Protein AF-A0AAJ2TFA4-F1 (afdb_monomer_lite)

Radius of gyration: 20.49 Å; chains: 1; bounding box: 55×30×58 Å

Sequence (168 aa):
MSYSPKHNDKAKILSFIFLFGAIVVWMIGAYIGRFYWVVQLAAILMMVVGTQLLGRFVLIDYKYVVQDNNYNGYDFLIYKIQGKKVTKVCYVSLSKVIAIFRLTDLPDYQKKYGRTSNRFNYCVNIGAKETFVLIFRDGKDLIEVRFEPDRKFADDLAKIAALPSENE

pLDDT: mean 78.48, std 10.34, range [33.19, 90.38]

Structure (mmCIF, N/CA/C/O backbone):
data_AF-A0AAJ2TFA4-F1
#
_entry.id   AF-A0AAJ2TFA4-F1
#
loop_
_atom_site.group_PDB
_atom_site.id
_atom_site.type_symbol
_atom_site.label_atom_id
_atom_site.label_alt_id
_atom_site.label_comp_id
_atom_site.label_asym_id
_atom_site.label_entity_id
_atom_site.label_seq_id
_atom_site.pdbx_PDB_ins_code
_atom_site.Cartn_x
_atom_site.Cartn_y
_atom_site.Cartn_z
_atom_site.occupancy
_atom_site.B_iso_or_equiv
_atom_site.auth_seq_id
_atom_site.auth_comp_id
_atom_site.auth_asym_id
_atom_site.auth_atom_id
_atom_site.pdbx_PDB_model_num
ATOM 1 N N . MET A 1 1 ? -19.620 0.469 7.529 1.00 74.69 1 MET A N 1
ATOM 2 C CA . MET A 1 1 ? -19.104 1.599 6.710 1.00 74.69 1 MET A CA 1
ATOM 3 C C . MET A 1 1 ? -18.124 1.070 5.671 1.00 74.69 1 MET A C 1
ATOM 5 O O . MET A 1 1 ? -17.406 0.133 5.991 1.00 74.69 1 MET A O 1
ATOM 9 N N . SER A 1 2 ? -18.062 1.620 4.454 1.00 77.94 2 SER A N 1
ATOM 10 C CA . SER A 1 2 ? -17.047 1.211 3.467 1.00 77.94 2 SER A CA 1
ATOM 11 C C . SER A 1 2 ? -16.418 2.404 2.763 1.00 77.94 2 SER A C 1
ATOM 13 O O . SER A 1 2 ? -17.151 3.259 2.274 1.00 77.94 2 SER A O 1
ATOM 15 N N . TYR A 1 3 ? -15.091 2.425 2.663 1.00 78.12 3 TYR A N 1
ATOM 16 C CA . TYR A 1 3 ? -14.333 3.485 2.005 1.00 78.12 3 TYR A CA 1
ATOM 17 C C . TYR A 1 3 ? -13.380 2.904 0.959 1.00 78.12 3 TYR A C 1
ATOM 19 O O . TYR A 1 3 ? -12.726 1.884 1.192 1.00 78.12 3 TYR A O 1
ATOM 27 N N . SER A 1 4 ? -13.319 3.564 -0.197 1.00 78.94 4 SER A N 1
ATOM 28 C CA . SER A 1 4 ? -12.382 3.255 -1.272 1.00 78.94 4 SER A CA 1
ATOM 29 C C . SER A 1 4 ? -11.479 4.474 -1.485 1.00 78.94 4 SER A C 1
ATOM 31 O O . SER A 1 4 ? -11.975 5.499 -1.955 1.00 78.94 4 SER A O 1
ATOM 33 N N . PRO A 1 5 ? -10.188 4.413 -1.123 1.00 74.75 5 PRO A N 1
ATOM 34 C CA . PRO A 1 5 ? -9.211 5.456 -1.427 1.00 74.75 5 PRO A CA 1
ATOM 35 C C . PRO A 1 5 ? -9.198 5.868 -2.900 1.00 74.75 5 PRO A C 1
ATOM 37 O O . PRO A 1 5 ? -9.301 5.037 -3.802 1.00 74.75 5 PRO A O 1
ATOM 40 N N . LYS A 1 6 ? -9.020 7.172 -3.136 1.00 74.06 6 LYS A N 1
ATOM 41 C CA . LYS A 1 6 ? -8.858 7.729 -4.480 1.00 74.06 6 LYS A CA 1
ATOM 42 C C . LYS A 1 6 ? -7.448 7.453 -4.997 1.00 74.06 6 LYS A C 1
ATOM 44 O O . LYS A 1 6 ? -6.460 7.768 -4.333 1.00 74.06 6 LYS A O 1
ATOM 49 N N . HIS A 1 7 ? -7.361 6.917 -6.208 1.00 70.06 7 HIS A N 1
ATOM 50 C CA . HIS A 1 7 ? -6.084 6.630 -6.841 1.00 70.06 7 HIS A CA 1
ATOM 51 C C . HIS A 1 7 ? -5.415 7.900 -7.393 1.00 70.06 7 HIS A C 1
ATOM 53 O O . HIS A 1 7 ? -6.081 8.794 -7.920 1.00 70.06 7 HIS A O 1
ATOM 59 N N . ASN A 1 8 ? -4.093 7.979 -7.263 1.00 72.81 8 ASN A N 1
ATOM 60 C CA . ASN A 1 8 ? -3.274 9.076 -7.755 1.00 72.81 8 ASN A CA 1
ATOM 61 C C . ASN A 1 8 ? -2.528 8.662 -9.028 1.00 72.81 8 ASN A C 1
ATOM 63 O O . ASN A 1 8 ? -1.802 7.666 -9.043 1.00 72.81 8 ASN A O 1
ATOM 67 N N .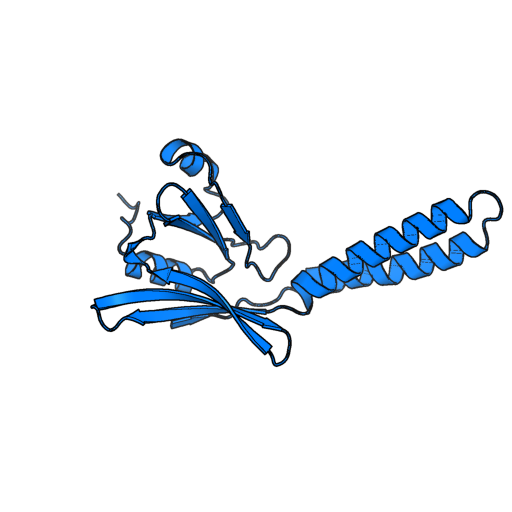 ASP A 1 9 ? -2.615 9.486 -10.072 1.00 73.62 9 ASP A N 1
ATOM 68 C CA . ASP A 1 9 ? -1.970 9.212 -11.358 1.00 73.62 9 ASP A CA 1
ATOM 69 C C . ASP A 1 9 ? -0.435 9.259 -11.297 1.00 73.62 9 ASP A C 1
ATOM 71 O O . ASP A 1 9 ? 0.228 8.779 -12.214 1.00 73.62 9 ASP A O 1
ATOM 75 N N . LYS A 1 10 ? 0.162 9.736 -10.194 1.00 74.31 10 LYS A N 1
ATOM 76 C C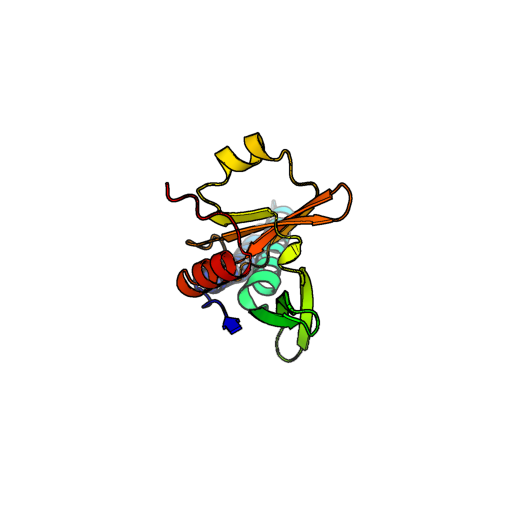A . LYS A 1 10 ? 1.621 9.689 -9.975 1.00 74.31 10 LYS A CA 1
ATOM 77 C C . LYS A 1 10 ? 2.215 8.293 -10.170 1.00 74.31 10 LYS A C 1
ATOM 79 O O . LYS A 1 10 ? 3.264 8.173 -10.794 1.00 74.31 10 LYS A O 1
ATOM 84 N N . ALA A 1 11 ? 1.563 7.246 -9.656 1.00 75.06 11 ALA A N 1
ATOM 85 C CA . ALA A 1 11 ? 2.067 5.877 -9.789 1.00 75.06 11 ALA A CA 1
ATOM 86 C C . ALA A 1 11 ? 1.994 5.378 -11.242 1.00 75.06 11 ALA A C 1
ATOM 88 O O . ALA A 1 11 ? 2.920 4.716 -11.711 1.00 75.06 11 ALA A O 1
ATOM 89 N N . LYS A 1 12 ? 0.939 5.762 -11.973 1.00 77.38 12 LYS A N 1
ATOM 90 C CA . LYS A 1 12 ? 0.787 5.472 -13.406 1.00 77.38 12 LYS A CA 1
ATOM 91 C C . LYS A 1 12 ? 1.853 6.178 -14.236 1.00 77.38 12 LYS A C 1
ATOM 93 O O . LYS A 1 12 ? 2.518 5.529 -15.034 1.00 77.38 12 LYS A O 1
ATOM 98 N N . ILE A 1 13 ? 2.049 7.479 -14.010 1.00 82.19 13 ILE A N 1
ATOM 99 C CA . ILE A 1 13 ? 3.053 8.289 -14.714 1.00 82.19 13 ILE A CA 1
ATOM 100 C C . ILE A 1 13 ? 4.454 7.732 -14.449 1.00 82.19 13 ILE A C 1
ATOM 102 O O . ILE A 1 13 ? 5.217 7.521 -15.386 1.00 82.19 13 ILE A O 1
ATOM 106 N N . LEU A 1 14 ? 4.781 7.433 -13.188 1.00 82.31 14 LEU A N 1
ATOM 107 C CA . LEU A 1 14 ? 6.091 6.898 -12.824 1.00 82.31 14 LEU A CA 1
ATOM 108 C C . LEU A 1 14 ? 6.341 5.525 -13.461 1.00 82.31 14 LEU A C 1
ATOM 110 O O . LEU A 1 14 ? 7.400 5.303 -14.041 1.00 82.31 14 LEU A O 1
ATOM 114 N N . SER A 1 15 ? 5.362 4.619 -13.398 1.00 79.25 15 SER A N 1
ATOM 115 C CA . SER A 1 15 ? 5.465 3.305 -14.040 1.00 79.25 15 SER A CA 1
ATOM 116 C C . SER A 1 15 ? 5.629 3.426 -15.559 1.00 79.25 15 SER A C 1
ATOM 118 O O . SER A 1 15 ? 6.492 2.762 -16.134 1.00 79.25 15 SER A O 1
ATOM 120 N N . PHE A 1 16 ? 4.880 4.330 -16.198 1.00 84.75 16 PHE A N 1
ATOM 121 C CA . PHE A 1 16 ? 4.998 4.599 -17.629 1.00 84.75 16 PHE A CA 1
ATOM 122 C C . PHE A 1 16 ? 6.395 5.106 -18.009 1.00 84.75 16 PHE A C 1
ATOM 124 O O . PHE A 1 16 ? 6.987 4.597 -18.958 1.00 84.75 16 PHE A O 1
ATOM 131 N N . ILE A 1 17 ? 6.960 6.042 -17.238 1.00 87.00 17 ILE A N 1
ATOM 132 C CA . ILE A 1 17 ? 8.319 6.559 -17.459 1.00 87.00 17 ILE A CA 1
ATOM 133 C C . ILE A 1 17 ? 9.357 5.436 -17.364 1.00 87.00 17 ILE A C 1
ATOM 135 O O . ILE A 1 17 ? 10.228 5.348 -18.225 1.00 87.00 17 ILE A O 1
ATOM 139 N N . PHE A 1 18 ? 9.262 4.556 -16.362 1.00 85.81 18 PHE A N 1
ATOM 140 C CA . PHE A 1 18 ? 10.207 3.443 -16.217 1.00 85.81 18 PHE A CA 1
ATOM 141 C C . PHE A 1 18 ? 10.104 2.426 -17.359 1.00 85.81 18 PHE A C 1
ATOM 143 O O . PHE A 1 18 ? 11.131 1.980 -17.868 1.00 85.81 18 PHE A O 1
ATOM 150 N N . LEU A 1 19 ? 8.889 2.076 -17.789 1.00 87.06 19 LEU A N 1
ATOM 151 C CA . LEU A 1 19 ? 8.686 1.115 -18.877 1.00 87.06 19 LEU A CA 1
ATOM 152 C C . LEU A 1 19 ? 9.110 1.688 -20.233 1.00 87.06 19 LEU A C 1
ATOM 154 O O . LEU A 1 19 ? 9.825 1.027 -20.984 1.00 87.06 19 LEU A O 1
ATOM 158 N N . PHE A 1 20 ? 8.720 2.927 -20.531 1.00 89.00 20 PHE A N 1
ATOM 159 C CA . PHE A 1 20 ? 9.113 3.593 -21.770 1.00 89.00 20 PHE A CA 1
ATOM 160 C C . PHE A 1 20 ? 10.621 3.873 -21.797 1.00 89.00 20 PHE A C 1
ATOM 162 O O . PHE A 1 20 ? 11.291 3.603 -22.793 1.00 89.00 20 PHE A O 1
ATOM 169 N N . GLY A 1 21 ? 11.181 4.324 -20.671 1.00 86.88 21 GLY A N 1
ATOM 170 C CA . GLY A 1 21 ? 12.617 4.525 -20.501 1.00 86.88 21 GLY A CA 1
ATOM 171 C C . GLY A 1 21 ? 13.420 3.242 -20.715 1.00 86.88 21 GLY A C 1
ATOM 172 O O . GLY A 1 21 ? 14.431 3.276 -21.411 1.00 86.88 21 GLY A O 1
ATOM 173 N N . ALA A 1 22 ? 12.946 2.097 -20.211 1.00 87.56 22 ALA A N 1
ATOM 174 C CA . ALA A 1 22 ? 13.601 0.808 -20.432 1.00 87.56 22 ALA A CA 1
ATOM 175 C C . ALA A 1 22 ? 13.699 0.446 -21.926 1.00 87.56 22 ALA A C 1
ATOM 177 O O . ALA A 1 22 ? 14.744 -0.027 -22.368 1.00 87.56 22 ALA A O 1
ATOM 178 N N . ILE A 1 23 ? 12.654 0.720 -22.715 1.00 87.88 23 ILE A N 1
ATOM 179 C CA . ILE A 1 23 ? 12.645 0.471 -24.168 1.00 87.88 23 ILE A CA 1
ATOM 180 C C . ILE A 1 23 ? 13.660 1.371 -24.883 1.00 87.88 23 ILE A C 1
ATOM 182 O O . ILE A 1 23 ? 14.418 0.903 -25.733 1.00 87.88 23 ILE A O 1
ATOM 186 N N . VAL A 1 24 ? 13.719 2.654 -24.518 1.00 88.75 24 VAL A N 1
ATOM 187 C CA . VAL A 1 24 ? 14.677 3.607 -25.101 1.00 88.75 24 VAL A CA 1
ATOM 188 C C . VAL A 1 24 ? 16.118 3.210 -24.770 1.00 88.75 24 VAL A C 1
ATOM 190 O O . VAL A 1 24 ? 16.967 3.169 -25.660 1.00 88.75 24 VAL A O 1
ATOM 193 N N . VAL A 1 25 ? 16.393 2.856 -23.512 1.00 87.25 25 VAL A N 1
ATOM 194 C CA . VAL A 1 25 ? 17.724 2.407 -23.069 1.00 87.25 25 VAL A CA 1
ATOM 195 C C . VAL A 1 25 ? 18.123 1.110 -23.769 1.00 87.25 25 VAL A C 1
ATOM 197 O O . VAL A 1 25 ? 19.273 0.971 -24.184 1.00 87.25 25 VAL A O 1
ATOM 200 N N . TRP A 1 26 ? 17.176 0.192 -23.970 1.00 87.88 26 TRP A N 1
ATOM 201 C CA . TRP A 1 26 ? 17.409 -1.030 -24.736 1.00 87.88 26 TRP A CA 1
ATOM 202 C C . TRP A 1 26 ? 17.807 -0.733 -26.187 1.00 87.88 26 TRP A C 1
ATOM 204 O O . TRP A 1 26 ? 18.790 -1.291 -26.676 1.00 87.88 26 TRP A O 1
ATOM 214 N N . MET A 1 27 ? 17.092 0.177 -26.862 1.00 86.25 27 MET A N 1
ATOM 215 C CA . MET A 1 27 ? 17.423 0.588 -28.231 1.00 86.25 27 MET A CA 1
ATOM 216 C C . MET A 1 27 ? 18.815 1.218 -28.313 1.00 86.25 27 MET A C 1
ATOM 218 O O . MET A 1 27 ? 19.599 0.834 -29.172 1.00 86.25 27 MET A O 1
ATOM 222 N N . ILE A 1 28 ? 19.163 2.125 -27.395 1.00 84.75 28 ILE A N 1
ATOM 223 C CA . ILE A 1 28 ? 20.493 2.759 -27.356 1.00 84.75 28 ILE A CA 1
ATOM 224 C C . ILE A 1 28 ? 21.592 1.717 -27.100 1.00 84.75 28 ILE A C 1
ATOM 226 O O . ILE A 1 28 ? 22.640 1.745 -27.745 1.00 84.75 28 ILE A O 1
ATOM 230 N N . GLY A 1 29 ? 21.340 0.761 -26.202 1.00 82.50 29 GLY A N 1
ATOM 231 C CA . GLY A 1 29 ? 22.266 -0.330 -25.897 1.00 82.50 29 GLY A CA 1
ATOM 232 C C . GLY A 1 29 ? 22.592 -1.215 -27.101 1.00 82.50 29 GLY A C 1
ATOM 233 O O . GLY A 1 29 ? 23.707 -1.723 -27.183 1.00 82.50 29 GLY A O 1
ATOM 234 N N . ALA A 1 30 ? 21.674 -1.343 -28.064 1.00 79.50 30 ALA A N 1
ATOM 235 C CA . ALA A 1 30 ? 21.904 -2.103 -29.293 1.00 79.50 30 ALA A CA 1
ATOM 236 C C . ALA A 1 30 ? 22.938 -1.450 -30.233 1.00 79.50 30 ALA A C 1
ATOM 238 O O . ALA A 1 30 ? 23.575 -2.152 -31.014 1.00 79.50 30 ALA A O 1
ATOM 239 N N . TYR A 1 31 ? 23.146 -0.131 -30.138 1.00 82.38 31 TYR A N 1
ATOM 240 C CA . TYR A 1 31 ? 24.125 0.597 -30.956 1.00 82.38 31 TYR A CA 1
ATOM 241 C C . TYR A 1 31 ? 25.512 0.708 -30.294 1.00 82.38 31 TYR A C 1
ATOM 243 O O . TYR A 1 31 ? 26.494 1.033 -30.962 1.00 82.38 31 TYR A O 1
ATOM 251 N N . ILE A 1 32 ? 25.629 0.427 -28.989 1.00 79.50 32 ILE A N 1
ATOM 252 C CA . ILE A 1 32 ? 26.887 0.549 -28.236 1.00 79.50 32 ILE A CA 1
ATOM 253 C C . ILE A 1 32 ? 27.610 -0.804 -28.210 1.00 79.50 32 ILE A C 1
ATOM 255 O O . ILE A 1 32 ? 27.383 -1.643 -27.340 1.00 79.50 32 ILE A O 1
ATOM 259 N N . GLY A 1 33 ? 28.553 -1.002 -29.134 1.00 67.31 33 GLY A N 1
ATOM 260 C CA . GLY A 1 33 ? 29.278 -2.275 -29.265 1.00 67.31 33 GLY A CA 1
ATOM 261 C C . GLY A 1 33 ? 30.179 -2.645 -28.077 1.00 67.31 33 GLY A C 1
ATOM 262 O O . GLY A 1 33 ? 30.418 -3.823 -27.835 1.00 67.31 33 GLY A O 1
ATOM 263 N N . ARG A 1 34 ? 30.677 -1.669 -27.301 1.00 67.62 34 ARG A N 1
ATOM 264 C CA . ARG A 1 34 ? 31.727 -1.919 -26.289 1.00 67.62 34 ARG A CA 1
ATOM 265 C C . ARG A 1 34 ? 31.210 -2.218 -24.872 1.00 67.62 34 ARG A C 1
ATOM 267 O O . ARG A 1 34 ? 31.992 -2.680 -24.053 1.00 67.62 34 ARG A O 1
ATOM 274 N N . PHE A 1 35 ? 29.912 -2.030 -24.598 1.00 76.25 35 PHE A N 1
ATOM 275 C CA . PHE A 1 35 ? 29.272 -2.311 -23.292 1.00 76.25 35 PHE A CA 1
ATOM 276 C C . PHE A 1 35 ? 27.783 -2.695 -23.398 1.00 76.25 35 PHE A C 1
ATOM 278 O O . PHE A 1 35 ? 27.022 -2.528 -22.444 1.00 76.25 35 PHE A O 1
ATOM 285 N N . TYR A 1 36 ? 27.365 -3.226 -24.549 1.00 81.25 36 TYR A N 1
ATOM 286 C CA . TYR A 1 36 ? 25.978 -3.601 -24.857 1.00 81.25 36 TYR A CA 1
ATOM 287 C C . TYR A 1 36 ? 25.295 -4.389 -23.720 1.00 81.25 36 TYR A C 1
ATOM 289 O O . TYR A 1 36 ? 24.175 -4.077 -23.319 1.00 81.25 36 TYR A O 1
ATOM 297 N N . TRP A 1 37 ? 26.011 -5.347 -23.125 1.00 82.62 37 TRP A N 1
ATOM 298 C CA . TRP A 1 37 ? 25.478 -6.248 -22.105 1.00 82.62 37 TRP A CA 1
ATOM 299 C C . TRP A 1 37 ? 25.128 -5.525 -20.794 1.00 82.62 37 TRP A C 1
ATOM 301 O O . TRP A 1 37 ? 24.135 -5.861 -20.152 1.00 82.62 37 TRP A O 1
ATOM 311 N N . VAL A 1 38 ? 25.894 -4.493 -20.416 1.00 86.62 38 VAL A N 1
ATOM 312 C CA . VAL A 1 38 ? 25.637 -3.692 -19.205 1.00 86.62 38 VAL A CA 1
ATOM 313 C C . VAL A 1 38 ? 24.378 -2.852 -19.390 1.00 86.62 38 VAL A C 1
ATOM 315 O O . VAL A 1 38 ? 23.525 -2.793 -18.505 1.00 86.62 38 VAL A O 1
ATOM 318 N N . VAL A 1 39 ? 24.246 -2.222 -20.560 1.00 85.50 39 VAL A N 1
ATOM 319 C CA . VAL A 1 39 ? 23.106 -1.354 -20.879 1.00 85.50 39 VAL A CA 1
ATOM 320 C C . VAL A 1 39 ? 21.815 -2.170 -20.966 1.00 85.50 39 VAL A C 1
ATOM 322 O O . VAL A 1 39 ? 20.780 -1.748 -20.448 1.00 85.50 39 VAL A O 1
ATOM 325 N N . GLN A 1 40 ? 21.877 -3.375 -21.536 1.00 84.81 40 GLN A N 1
ATOM 326 C CA . GLN A 1 40 ? 20.731 -4.283 -21.583 1.00 84.81 40 GLN A CA 1
ATOM 327 C C . GLN A 1 40 ? 20.322 -4.810 -20.206 1.00 84.81 40 GLN A C 1
ATOM 329 O O . GLN A 1 40 ? 19.130 -4.839 -19.902 1.00 84.81 40 GLN A O 1
ATOM 334 N N . LEU A 1 41 ? 21.279 -5.159 -19.339 1.00 89.19 41 LEU A N 1
ATOM 335 C CA . LEU A 1 41 ? 20.970 -5.525 -17.952 1.00 89.19 41 LEU A CA 1
ATOM 336 C C . LEU A 1 41 ? 20.291 -4.372 -17.202 1.00 89.19 41 LEU A C 1
ATOM 338 O O . LEU A 1 41 ? 19.291 -4.591 -16.519 1.00 89.19 41 LEU A O 1
ATOM 342 N N . ALA A 1 42 ? 20.776 -3.139 -17.368 1.00 87.06 42 ALA A N 1
ATOM 343 C CA . ALA A 1 42 ? 20.154 -1.962 -16.764 1.00 87.06 42 ALA A CA 1
ATOM 344 C C . ALA A 1 42 ? 18.713 -1.739 -17.265 1.00 87.06 42 ALA A C 1
ATOM 346 O O . ALA A 1 42 ? 17.824 -1.429 -16.468 1.00 87.06 42 ALA A O 1
ATOM 347 N N . ALA A 1 43 ? 18.456 -1.949 -18.561 1.00 86.50 43 ALA A N 1
ATOM 348 C CA . ALA A 1 43 ? 17.111 -1.870 -19.133 1.00 86.50 43 ALA A CA 1
ATOM 349 C C . ALA A 1 43 ? 16.167 -2.943 -18.560 1.00 86.50 43 ALA A C 1
ATOM 351 O O . ALA A 1 43 ? 15.030 -2.626 -18.205 1.00 86.50 43 ALA A O 1
ATOM 352 N N . ILE A 1 44 ? 16.637 -4.185 -18.390 1.00 89.25 44 ILE A N 1
ATOM 353 C CA . ILE A 1 44 ? 15.846 -5.260 -17.763 1.00 89.25 44 ILE A CA 1
ATOM 354 C C . ILE A 1 44 ? 15.498 -4.897 -16.318 1.00 89.25 44 ILE A C 1
ATOM 356 O O . ILE A 1 44 ? 14.341 -5.017 -15.918 1.00 89.25 44 ILE A O 1
ATOM 360 N N . LEU A 1 45 ? 16.464 -4.403 -15.538 1.00 90.06 45 LEU A N 1
ATOM 361 C CA . LEU A 1 45 ? 16.217 -3.984 -14.156 1.00 90.06 45 LEU A CA 1
ATOM 362 C C . LEU A 1 45 ? 15.169 -2.865 -14.081 1.00 90.06 45 LEU A C 1
ATOM 364 O O . LEU A 1 45 ? 14.241 -2.947 -13.274 1.00 90.06 45 LEU A O 1
ATOM 368 N N . MET A 1 46 ? 15.263 -1.859 -14.955 1.00 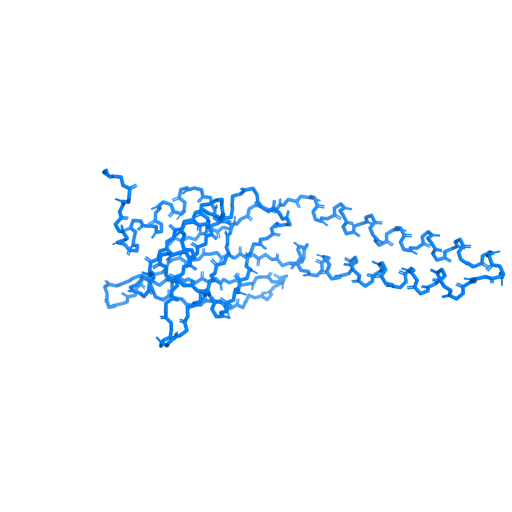86.56 46 MET A N 1
ATOM 369 C CA . MET A 1 46 ? 14.254 -0.798 -15.041 1.00 86.56 46 MET A CA 1
ATOM 370 C C . MET A 1 46 ? 12.871 -1.335 -15.420 1.00 86.56 46 MET A C 1
ATOM 372 O O . MET A 1 46 ? 11.875 -0.934 -14.816 1.00 86.56 46 MET A O 1
ATOM 376 N N . MET A 1 47 ? 12.796 -2.279 -16.361 1.00 88.38 47 MET A N 1
ATOM 377 C CA . MET A 1 47 ? 11.538 -2.916 -16.751 1.00 88.38 47 MET A CA 1
ATOM 378 C C . MET A 1 47 ? 10.912 -3.712 -15.596 1.00 88.38 47 MET A C 1
ATOM 380 O O . MET A 1 47 ? 9.702 -3.615 -15.367 1.00 88.38 47 MET A O 1
ATOM 384 N N . VAL A 1 48 ? 11.717 -4.456 -14.830 1.00 90.38 48 VAL A N 1
ATOM 385 C CA . VAL A 1 48 ? 11.252 -5.196 -13.644 1.00 90.38 48 VAL A CA 1
ATOM 386 C C . VAL A 1 48 ? 10.678 -4.237 -12.603 1.00 90.38 48 VAL A C 1
ATOM 388 O O . VAL A 1 48 ? 9.561 -4.454 -12.130 1.00 90.38 48 VAL A O 1
ATOM 391 N N . VAL A 1 49 ? 11.383 -3.146 -12.288 1.00 87.06 49 VAL A N 1
ATOM 392 C CA . VAL A 1 49 ? 10.901 -2.128 -11.338 1.00 87.06 49 VAL A CA 1
ATOM 393 C C . VAL A 1 49 ? 9.607 -1.480 -11.838 1.00 87.06 49 VAL A C 1
ATOM 395 O O . VAL A 1 49 ? 8.633 -1.393 -11.087 1.00 87.06 49 VAL A O 1
ATOM 398 N N . GLY A 1 50 ? 9.550 -1.091 -13.115 1.00 84.50 50 GLY A N 1
ATOM 399 C CA . GLY A 1 50 ? 8.351 -0.511 -13.726 1.00 84.50 50 GLY A CA 1
ATOM 400 C C . GLY A 1 50 ? 7.139 -1.442 -13.643 1.00 84.50 50 GLY A C 1
ATOM 401 O O . GLY A 1 50 ? 6.046 -1.002 -13.274 1.00 84.50 50 GLY A O 1
ATOM 402 N N . THR A 1 51 ? 7.349 -2.738 -13.893 1.00 85.44 51 THR A N 1
ATOM 403 C CA . THR A 1 51 ? 6.310 -3.778 -13.821 1.00 85.44 51 THR A CA 1
ATOM 404 C C . THR A 1 51 ? 5.854 -4.031 -12.385 1.00 85.44 51 THR A C 1
ATOM 406 O O . THR A 1 51 ? 4.655 -4.153 -12.131 1.00 85.44 51 THR A O 1
ATOM 409 N N . GLN A 1 52 ? 6.776 -4.059 -11.419 1.00 84.12 52 GLN A N 1
ATOM 410 C CA . GLN A 1 52 ? 6.432 -4.195 -10.000 1.00 84.12 52 GLN A CA 1
ATOM 411 C C . GLN A 1 52 ? 5.592 -3.013 -9.501 1.00 84.12 52 GLN A C 1
ATOM 413 O O . GLN A 1 52 ? 4.610 -3.221 -8.784 1.00 84.12 52 GLN A O 1
ATOM 418 N N . LEU A 1 53 ? 5.931 -1.783 -9.903 1.00 80.88 53 LEU A N 1
ATOM 419 C CA . LEU A 1 53 ? 5.145 -0.593 -9.566 1.00 80.88 53 LEU A CA 1
ATOM 420 C C . LEU A 1 53 ? 3.754 -0.636 -10.205 1.00 80.88 53 LEU A C 1
ATOM 422 O O . LEU A 1 53 ? 2.766 -0.352 -9.526 1.00 80.88 53 LEU A O 1
ATOM 426 N N . LEU A 1 54 ? 3.667 -1.051 -11.472 1.00 82.00 54 LEU A N 1
ATOM 427 C CA . LEU A 1 54 ? 2.398 -1.211 -12.182 1.00 82.00 54 LEU A CA 1
ATOM 428 C C . LEU A 1 54 ? 1.499 -2.228 -11.474 1.00 82.00 54 LEU A C 1
ATOM 430 O O . LEU A 1 54 ? 0.353 -1.938 -11.134 1.00 82.00 54 LEU A O 1
ATOM 434 N N . GLY A 1 55 ? 2.048 -3.409 -11.187 1.00 78.06 55 GLY A N 1
ATOM 435 C CA . GLY A 1 55 ? 1.325 -4.484 -10.521 1.00 78.06 55 GLY A CA 1
ATOM 436 C C . GLY A 1 55 ? 0.878 -4.112 -9.112 1.00 78.06 55 GLY A C 1
ATOM 437 O O . GLY A 1 55 ? -0.225 -4.477 -8.715 1.00 78.06 55 GLY A O 1
ATOM 438 N N . ARG A 1 56 ? 1.709 -3.383 -8.357 1.00 78.31 56 ARG A N 1
ATOM 439 C CA . ARG A 1 56 ? 1.415 -3.049 -6.961 1.00 78.31 56 ARG A CA 1
ATOM 440 C C . ARG A 1 56 ? 0.456 -1.874 -6.795 1.00 78.31 56 ARG A C 1
ATOM 442 O O . ARG A 1 56 ? -0.370 -1.921 -5.891 1.00 78.31 56 ARG A O 1
ATOM 449 N N . PHE A 1 57 ? 0.615 -0.828 -7.600 1.00 75.44 57 PHE A N 1
ATOM 450 C CA . PHE A 1 57 ? -0.070 0.444 -7.377 1.00 75.44 57 PHE A CA 1
ATOM 451 C C . PHE A 1 57 ? -1.123 0.748 -8.438 1.00 75.44 57 PHE A C 1
ATOM 453 O O . PHE A 1 57 ? -2.124 1.351 -8.098 1.00 75.44 57 PHE A O 1
ATOM 460 N N . VAL A 1 58 ? -0.945 0.325 -9.694 1.00 74.62 58 VAL A N 1
ATOM 461 C CA . VAL A 1 58 ? -1.895 0.658 -10.775 1.00 74.62 58 VAL A CA 1
ATOM 462 C C . VAL A 1 58 ? -3.017 -0.375 -10.899 1.00 74.62 58 VAL A C 1
ATOM 464 O O . VAL A 1 58 ? -4.143 -0.019 -11.227 1.00 74.62 58 VAL A O 1
ATOM 467 N N . LEU A 1 59 ? -2.717 -1.656 -10.664 1.00 76.31 59 LEU A N 1
ATOM 468 C CA . LEU A 1 59 ? -3.671 -2.759 -10.864 1.00 76.31 59 LEU A CA 1
ATOM 469 C C . LEU A 1 59 ? -4.401 -3.210 -9.594 1.00 76.31 59 LEU A C 1
ATOM 471 O O . LEU A 1 59 ? -5.263 -4.089 -9.676 1.00 76.31 59 LEU A O 1
ATOM 475 N N . ILE A 1 60 ? -4.019 -2.684 -8.431 1.00 82.00 60 ILE A N 1
ATOM 476 C CA . ILE A 1 60 ? -4.572 -3.095 -7.142 1.00 82.00 60 ILE A CA 1
ATOM 477 C C . ILE A 1 60 ? -5.294 -1.918 -6.509 1.00 82.00 60 ILE A C 1
ATOM 479 O O . ILE A 1 60 ? -4.678 -0.906 -6.188 1.00 82.00 60 ILE A O 1
ATOM 483 N N . ASP A 1 61 ? -6.570 -2.132 -6.224 1.00 81.75 61 ASP A N 1
ATOM 484 C CA . ASP A 1 61 ? -7.367 -1.260 -5.380 1.00 81.75 61 ASP A CA 1
ATOM 485 C C . ASP A 1 61 ? -7.541 -1.893 -3.997 1.00 81.75 61 ASP A C 1
ATOM 487 O O . ASP A 1 61 ? -7.575 -3.119 -3.838 1.00 81.75 61 ASP A O 1
ATOM 491 N N . TYR A 1 62 ? -7.675 -1.055 -2.974 1.00 84.25 62 TYR A N 1
ATOM 492 C CA . TYR A 1 62 ? -8.023 -1.492 -1.627 1.00 84.25 62 TYR A CA 1
ATOM 493 C C . TYR A 1 62 ? -9.365 -0.896 -1.226 1.00 84.25 62 TYR A C 1
ATOM 495 O O . TYR A 1 62 ? -9.624 0.281 -1.454 1.00 84.25 62 TYR A O 1
ATOM 503 N N . LYS A 1 63 ? -10.214 -1.713 -0.603 1.00 86.19 63 LYS A N 1
ATOM 504 C CA . LYS A 1 63 ? -11.484 -1.286 -0.016 1.00 86.19 63 LYS A CA 1
ATOM 505 C C . LYS A 1 63 ? -11.469 -1.603 1.470 1.00 86.19 63 LYS A C 1
ATOM 507 O O . LYS A 1 63 ? -11.282 -2.757 1.856 1.00 86.19 63 LYS A O 1
ATOM 512 N N . TYR A 1 64 ? -11.693 -0.588 2.291 1.00 86.62 64 TYR A N 1
ATOM 513 C CA . TYR A 1 64 ? -11.773 -0.726 3.741 1.00 86.62 64 TYR A CA 1
ATOM 514 C C . TYR A 1 64 ? -13.236 -0.822 4.148 1.00 86.62 64 TYR A C 1
ATOM 516 O O . TYR A 1 64 ? -14.069 -0.049 3.671 1.00 86.62 64 TYR A O 1
ATOM 524 N N . VAL A 1 65 ? -13.564 -1.782 5.004 1.00 85.50 65 VAL A N 1
ATOM 525 C CA . VAL A 1 65 ? -14.931 -2.038 5.456 1.00 85.50 65 VAL A CA 1
ATOM 526 C C . VAL A 1 65 ? -14.925 -2.220 6.965 1.00 85.50 65 VAL A C 1
ATOM 528 O O . VAL A 1 65 ? -14.161 -3.020 7.487 1.00 85.50 65 VAL A O 1
ATOM 531 N N . VAL A 1 66 ? -15.798 -1.491 7.650 1.00 84.00 66 VAL A N 1
ATOM 532 C CA . VAL A 1 66 ? -16.151 -1.729 9.053 1.00 84.00 66 VAL A CA 1
ATOM 533 C C . VAL A 1 66 ? -17.503 -2.423 9.069 1.00 84.00 66 VAL A C 1
ATOM 535 O O . VAL A 1 66 ? -18.469 -1.880 8.515 1.00 84.00 66 VAL A O 1
ATOM 538 N N . GLN A 1 67 ? -17.557 -3.610 9.663 1.00 84.88 67 GLN A N 1
ATOM 539 C CA . GLN A 1 67 ? -18.758 -4.429 9.779 1.00 84.88 67 GLN A CA 1
ATOM 540 C C . GLN A 1 67 ? -19.115 -4.628 11.253 1.00 84.88 67 GLN A C 1
ATOM 542 O O . GLN A 1 67 ? -18.226 -4.757 12.087 1.00 84.88 67 GLN A O 1
ATOM 547 N N . ASP A 1 68 ? -20.409 -4.628 11.558 1.00 78.62 68 ASP A N 1
ATOM 548 C CA . ASP A 1 68 ? -20.917 -4.972 12.884 1.00 78.62 68 ASP A CA 1
ATOM 549 C C . ASP A 1 68 ? -20.782 -6.485 13.110 1.00 78.62 68 ASP A C 1
ATOM 551 O O . ASP A 1 68 ? -21.063 -7.290 12.213 1.00 78.62 68 ASP A O 1
ATOM 555 N N . ASN A 1 69 ? -20.303 -6.863 14.285 1.00 74.69 69 ASN A N 1
ATOM 556 C CA . ASN A 1 69 ? -20.186 -8.237 14.727 1.00 74.69 69 ASN A CA 1
ATOM 557 C C . ASN A 1 69 ? -21.382 -8.543 15.635 1.00 74.69 69 ASN A C 1
ATOM 559 O O . ASN A 1 69 ? -21.656 -7.803 16.575 1.00 74.69 69 ASN A O 1
ATOM 563 N N . ASN A 1 70 ? -22.039 -9.688 15.416 1.00 66.12 70 ASN A N 1
ATOM 564 C CA . ASN A 1 70 ? -23.201 -10.159 16.189 1.00 66.12 70 ASN A CA 1
ATOM 565 C C . ASN A 1 70 ? -22.991 -10.173 17.722 1.00 66.12 70 ASN A C 1
ATOM 567 O O . ASN A 1 70 ? -23.958 -10.300 18.467 1.00 66.12 70 ASN A O 1
ATOM 571 N N . TYR A 1 71 ? -21.748 -10.049 18.196 1.00 62.91 71 TYR A N 1
ATOM 572 C CA . TYR A 1 71 ? -21.360 -9.979 19.605 1.00 62.91 71 TYR A CA 1
ATOM 573 C C . TYR A 1 71 ? -21.063 -8.550 20.104 1.00 62.91 71 TYR A C 1
ATOM 575 O O . TYR A 1 71 ? -20.195 -8.372 20.958 1.00 62.91 71 TYR A O 1
ATOM 583 N N . ASN A 1 72 ? -21.785 -7.534 19.611 1.00 62.34 72 ASN A N 1
ATOM 584 C CA . ASN A 1 72 ? -21.708 -6.146 20.099 1.00 62.34 72 ASN A CA 1
ATOM 585 C C . ASN A 1 72 ? -20.319 -5.494 19.914 1.00 62.34 72 ASN A C 1
ATOM 587 O O . ASN A 1 72 ? -19.850 -4.716 20.748 1.00 62.34 72 ASN A O 1
ATOM 591 N N . GLY A 1 73 ? -19.640 -5.839 18.822 1.00 71.81 73 GLY A N 1
ATOM 592 C CA . GLY A 1 73 ? -18.315 -5.327 18.480 1.00 71.81 73 GLY A CA 1
ATOM 593 C C . GLY A 1 73 ? -18.243 -4.953 17.009 1.00 71.81 73 GLY A C 1
ATOM 594 O O . GLY A 1 73 ? -19.128 -5.285 16.234 1.00 71.81 73 GLY A O 1
ATOM 595 N N . TYR A 1 74 ? -17.169 -4.289 16.599 1.00 81.75 74 TYR A N 1
ATOM 596 C CA . TYR A 1 74 ? -16.968 -3.932 15.199 1.00 81.75 74 TYR A CA 1
ATOM 597 C C . TYR A 1 74 ? -15.709 -4.600 14.660 1.00 81.75 74 TYR A C 1
ATOM 599 O O . TYR A 1 74 ? -14.663 -4.610 15.310 1.00 81.75 74 TYR A O 1
ATOM 607 N N . ASP A 1 75 ? -15.793 -5.121 13.445 1.00 86.56 75 ASP A N 1
ATOM 608 C CA . ASP A 1 75 ? -14.672 -5.727 12.747 1.00 86.56 75 ASP A CA 1
ATOM 609 C C . ASP A 1 75 ? -14.206 -4.820 11.608 1.00 86.56 75 ASP A C 1
ATOM 611 O O . ASP A 1 75 ? -14.998 -4.312 10.811 1.00 86.56 75 ASP A O 1
ATOM 615 N N . PHE A 1 76 ? -12.894 -4.636 11.517 1.00 86.12 76 PHE A N 1
ATOM 616 C CA . PHE A 1 76 ? -12.221 -3.910 10.454 1.00 86.12 76 PHE A CA 1
ATOM 617 C C . PHE A 1 76 ? -11.641 -4.886 9.428 1.00 86.12 76 PHE A C 1
ATOM 619 O O . PHE A 1 76 ? -10.793 -5.729 9.729 1.00 86.12 76 PHE A O 1
ATOM 626 N N . LEU A 1 77 ? -12.101 -4.761 8.186 1.00 88.25 77 LEU A N 1
ATOM 627 C CA . LEU A 1 77 ? -11.725 -5.611 7.067 1.00 88.25 77 LEU A CA 1
ATOM 628 C C . LEU A 1 77 ? -11.084 -4.783 5.957 1.00 88.25 77 LEU A C 1
ATOM 630 O O . LEU A 1 77 ? -11.589 -3.729 5.568 1.00 88.25 77 LEU A O 1
ATOM 634 N N . ILE A 1 78 ? -10.006 -5.312 5.385 1.00 88.31 78 ILE A N 1
ATOM 635 C CA . ILE A 1 78 ? -9.383 -4.760 4.182 1.00 88.31 78 ILE A CA 1
ATOM 636 C C . ILE A 1 78 ? -9.518 -5.784 3.063 1.00 88.31 78 ILE A C 1
ATOM 638 O O . ILE A 1 78 ? -9.050 -6.923 3.170 1.00 88.31 78 ILE A O 1
ATOM 642 N N . TYR A 1 79 ? -10.135 -5.356 1.969 1.00 87.69 79 TYR A N 1
ATOM 643 C CA . TYR A 1 79 ? -10.250 -6.120 0.739 1.00 87.69 79 TYR A CA 1
ATOM 644 C C . TYR A 1 79 ? -9.271 -5.585 -0.295 1.00 87.69 79 TYR A C 1
ATOM 646 O O . TYR A 1 79 ? -9.218 -4.386 -0.552 1.00 87.69 79 TYR A O 1
ATOM 654 N N . LYS A 1 80 ? -8.527 -6.496 -0.911 1.00 87.12 80 LYS A N 1
ATOM 655 C CA . LYS A 1 80 ? -7.715 -6.253 -2.096 1.00 87.12 80 LYS A CA 1
ATOM 656 C C . LYS A 1 80 ? -8.545 -6.586 -3.329 1.00 87.12 80 LYS A C 1
ATOM 658 O O . LYS A 1 80 ? -9.019 -7.715 -3.470 1.00 87.12 80 LYS A O 1
ATOM 663 N N . ILE A 1 81 ? -8.701 -5.617 -4.213 1.00 85.62 81 ILE A N 1
ATOM 664 C CA . ILE A 1 81 ? -9.415 -5.734 -5.478 1.00 85.62 81 ILE A CA 1
ATOM 665 C C . ILE A 1 81 ? -8.368 -5.698 -6.590 1.00 85.62 81 ILE A C 1
ATOM 667 O O . ILE A 1 81 ? -7.548 -4.790 -6.657 1.00 85.62 81 ILE A O 1
ATOM 671 N N . GLN A 1 82 ? -8.363 -6.717 -7.442 1.00 83.50 82 GLN A N 1
ATOM 672 C CA . GLN A 1 82 ? -7.488 -6.796 -8.607 1.00 83.50 82 GLN A CA 1
ATOM 673 C C . GLN A 1 82 ? -8.342 -7.201 -9.809 1.00 83.50 82 GLN A C 1
ATOM 675 O O . GLN A 1 82 ? -8.688 -8.375 -9.986 1.00 83.50 82 GLN A O 1
ATOM 680 N N . GLY A 1 83 ? -8.753 -6.210 -10.601 1.00 80.00 83 GLY A N 1
ATOM 681 C CA . GLY A 1 83 ? -9.753 -6.397 -11.651 1.00 80.00 83 GLY A CA 1
ATOM 682 C C . GLY A 1 83 ? -11.074 -6.924 -11.079 1.00 80.00 83 GLY A C 1
ATOM 683 O O . GLY A 1 83 ? -11.703 -6.273 -10.253 1.00 80.00 83 GLY A O 1
ATOM 684 N N . LYS A 1 84 ? -11.492 -8.127 -11.497 1.00 80.25 84 LYS A N 1
ATOM 685 C CA . LYS A 1 84 ? -12.732 -8.777 -11.021 1.00 80.25 84 LYS A CA 1
ATOM 686 C C . LYS A 1 84 ? -12.560 -9.570 -9.721 1.00 80.25 84 LYS A C 1
ATOM 688 O O . LYS A 1 84 ? -13.549 -9.999 -9.133 1.00 80.25 84 LYS A O 1
ATOM 693 N N . LYS A 1 85 ? -11.321 -9.815 -9.285 1.00 82.75 85 LYS A N 1
ATOM 694 C CA . LYS A 1 85 ? -11.045 -10.635 -8.104 1.00 82.75 85 LYS A CA 1
ATOM 695 C C . LYS A 1 85 ? -11.014 -9.756 -6.860 1.00 82.75 85 LYS A C 1
ATOM 697 O O . LYS A 1 85 ? -10.201 -8.841 -6.769 1.00 82.75 85 LYS A O 1
ATOM 702 N N . VAL A 1 86 ? -11.849 -10.087 -5.880 1.00 88.38 86 VAL A N 1
ATOM 703 C CA . VAL A 1 86 ? -11.863 -9.457 -4.555 1.00 88.38 86 VAL A CA 1
ATOM 704 C C . VAL A 1 86 ? -11.359 -10.474 -3.538 1.00 88.38 86 VAL A C 1
ATOM 706 O O . VAL A 1 86 ? -11.875 -11.584 -3.459 1.00 88.38 86 VAL A O 1
ATOM 709 N N . THR A 1 87 ? -10.319 -10.127 -2.785 1.00 87.31 87 THR A N 1
ATOM 710 C CA . THR A 1 87 ? -9.698 -11.005 -1.781 1.00 87.31 87 THR A CA 1
ATOM 711 C C . THR A 1 87 ? -9.631 -10.283 -0.443 1.00 87.31 87 THR A C 1
ATOM 713 O O . THR A 1 87 ? -9.148 -9.156 -0.376 1.00 87.31 87 THR A O 1
ATOM 716 N N . LYS A 1 88 ? -10.088 -10.920 0.638 1.00 88.94 88 LYS A N 1
ATOM 717 C CA . LYS A 1 88 ? -9.905 -10.396 1.997 1.00 88.94 88 LYS A CA 1
ATOM 718 C C . LYS A 1 88 ? -8.439 -10.569 2.398 1.00 88.94 88 LYS A C 1
ATOM 720 O O . LYS A 1 88 ? -7.964 -11.698 2.452 1.00 88.94 88 LYS A O 1
ATOM 725 N N . VAL A 1 89 ? -7.735 -9.466 2.649 1.00 86.75 89 VAL A N 1
ATOM 726 C CA . VAL A 1 89 ? -6.294 -9.476 2.974 1.00 86.75 89 VAL A CA 1
ATOM 727 C C . VAL A 1 89 ? -6.005 -9.159 4.432 1.00 86.75 89 VAL A C 1
ATOM 729 O O . VAL A 1 89 ? -4.995 -9.609 4.956 1.00 86.75 89 VAL A O 1
ATOM 732 N N . CYS A 1 90 ? -6.892 -8.422 5.097 1.00 84.62 90 CYS A N 1
ATOM 733 C CA . CYS A 1 90 ? -6.762 -8.128 6.516 1.00 84.62 90 CYS A CA 1
ATOM 734 C C . CYS A 1 90 ? -8.125 -8.240 7.193 1.00 84.62 90 CYS A C 1
ATOM 736 O O . CYS A 1 90 ? -9.142 -7.826 6.628 1.00 84.62 90 CYS A O 1
ATOM 738 N N . TYR A 1 91 ? -8.126 -8.807 8.393 1.00 86.94 91 TYR A N 1
ATOM 739 C CA . TYR A 1 91 ? -9.274 -8.887 9.283 1.00 86.94 91 TYR A CA 1
ATOM 740 C C . TYR A 1 91 ? -8.774 -8.617 10.698 1.00 86.94 91 TYR A C 1
ATOM 742 O O . TYR A 1 91 ? -7.902 -9.336 11.187 1.00 86.94 91 TYR A O 1
ATOM 750 N N . VAL A 1 92 ? -9.302 -7.575 11.329 1.00 84.50 92 VAL A N 1
ATOM 751 C CA . VAL A 1 92 ? -8.931 -7.167 12.683 1.00 84.50 92 VAL A CA 1
ATOM 752 C C . VAL A 1 92 ? -10.200 -6.798 13.426 1.00 84.50 92 VAL A C 1
ATOM 754 O O . VAL A 1 92 ? -10.946 -5.937 12.977 1.00 84.50 92 VAL A O 1
ATOM 757 N N . SER A 1 93 ? -10.440 -7.423 14.574 1.00 82.69 93 SER A N 1
ATOM 758 C CA . SER A 1 93 ? -11.519 -6.983 15.457 1.00 82.69 93 SER A CA 1
ATOM 759 C C . SER A 1 93 ? -11.100 -5.699 16.172 1.00 82.69 93 SER A C 1
ATOM 761 O O . SER A 1 93 ? -10.002 -5.643 16.737 1.00 82.69 93 SER A O 1
ATOM 763 N N . LEU A 1 94 ? -11.949 -4.667 16.153 1.00 81.12 94 LEU A N 1
ATOM 764 C CA . LEU A 1 94 ? -11.610 -3.345 16.691 1.00 81.12 94 LEU A CA 1
ATOM 765 C C . LEU A 1 94 ? -11.362 -3.375 18.203 1.00 81.12 94 LEU A C 1
ATOM 767 O O . LEU A 1 94 ? -10.561 -2.591 18.693 1.00 81.12 94 LEU A O 1
ATOM 771 N N . SER A 1 95 ? -11.907 -4.360 18.922 1.00 76.75 95 SER A N 1
ATOM 772 C CA . SER A 1 95 ? -11.626 -4.588 20.346 1.00 76.75 95 SER A CA 1
ATOM 773 C C . SER A 1 95 ? -10.161 -4.939 20.652 1.00 76.75 95 SER A C 1
ATOM 775 O O . SER A 1 95 ? -9.731 -4.822 21.795 1.00 76.75 95 SER A O 1
ATOM 777 N N . LYS A 1 96 ? -9.387 -5.403 19.659 1.00 78.50 96 LYS A N 1
ATOM 778 C CA . LYS A 1 96 ? -7.954 -5.734 19.808 1.00 78.50 96 LYS A CA 1
ATOM 779 C C . LYS A 1 96 ? -7.026 -4.597 19.373 1.00 78.50 96 LYS A C 1
ATOM 781 O O . LYS A 1 96 ? -5.801 -4.738 19.456 1.00 78.50 96 LYS A O 1
ATOM 786 N N . VAL A 1 97 ? -7.587 -3.508 18.851 1.00 82.00 97 VAL A N 1
ATOM 787 C CA . VAL A 1 97 ? -6.814 -2.367 18.365 1.00 82.00 97 VAL A CA 1
ATOM 788 C C . VAL A 1 97 ? -6.313 -1.561 19.554 1.00 82.00 97 VAL A C 1
ATOM 790 O O . VAL A 1 97 ? -7.059 -1.240 20.469 1.00 82.00 97 VAL A O 1
ATOM 793 N N . ILE A 1 98 ? -5.018 -1.259 19.537 1.00 78.56 98 ILE A N 1
ATOM 794 C CA . ILE A 1 98 ? -4.328 -0.529 20.604 1.00 78.56 98 ILE A CA 1
ATOM 795 C C . ILE A 1 98 ? -4.306 0.963 20.298 1.00 78.56 98 ILE A C 1
ATOM 797 O O . ILE A 1 98 ? -4.427 1.778 21.205 1.00 78.56 98 ILE A O 1
ATOM 801 N N . ALA A 1 99 ? -4.083 1.319 19.032 1.00 76.94 99 ALA A N 1
ATOM 802 C CA . ALA A 1 99 ? -3.997 2.706 18.606 1.00 76.94 99 ALA A CA 1
ATOM 803 C C . ALA A 1 99 ? -4.236 2.845 17.101 1.00 76.94 99 ALA A C 1
ATOM 805 O O . ALA A 1 99 ? -3.893 1.954 16.313 1.00 76.94 99 ALA A O 1
ATOM 806 N N . ILE A 1 100 ? -4.769 4.005 16.722 1.00 80.75 100 ILE A N 1
ATOM 807 C CA . ILE A 1 100 ? -4.866 4.487 15.347 1.00 80.75 100 ILE A CA 1
ATOM 808 C C . ILE A 1 100 ? -4.303 5.906 15.344 1.00 80.75 100 ILE A C 1
ATOM 810 O O . ILE A 1 100 ? -4.783 6.755 16.085 1.00 80.75 100 ILE A O 1
ATOM 814 N N . PHE A 1 101 ? -3.285 6.165 14.533 1.00 79.50 101 PHE A N 1
ATOM 815 C CA . PHE A 1 101 ? -2.655 7.486 14.443 1.00 79.50 101 PHE A CA 1
ATOM 8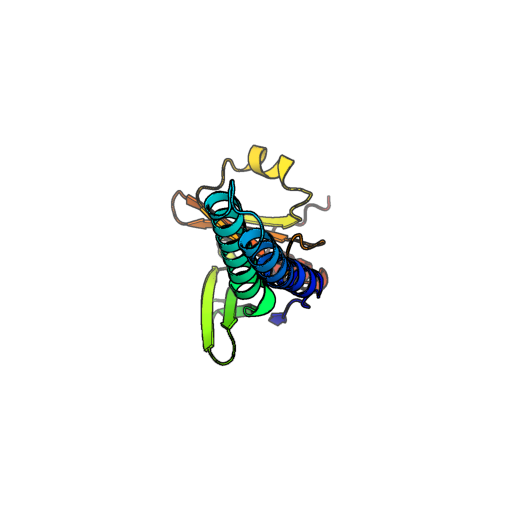16 C C . PHE A 1 101 ? -2.134 7.740 13.028 1.00 79.50 101 PHE A C 1
ATOM 818 O O . PHE A 1 101 ? -2.097 6.834 12.186 1.00 79.50 101 PHE A O 1
ATOM 825 N N . ARG A 1 102 ? -1.749 8.982 12.729 1.00 81.06 102 ARG A N 1
ATOM 826 C CA . ARG A 1 102 ? -1.181 9.324 11.421 1.00 81.06 102 ARG A CA 1
ATOM 827 C C . ARG A 1 102 ? 0.284 8.934 11.373 1.00 81.06 102 ARG A C 1
ATOM 829 O O . ARG A 1 102 ? 1.014 9.078 12.342 1.00 81.06 102 ARG A O 1
ATOM 836 N N . LEU A 1 103 ? 0.757 8.491 10.212 1.00 78.31 103 LEU A N 1
ATOM 837 C CA . LEU A 1 103 ? 2.152 8.081 10.033 1.00 78.31 103 LEU A CA 1
ATOM 838 C C . LEU A 1 103 ? 3.161 9.206 10.348 1.00 78.31 103 LEU A C 1
ATOM 840 O O . LEU A 1 103 ? 4.309 8.911 10.666 1.00 78.31 103 LEU A O 1
ATOM 844 N N . THR A 1 104 ? 2.754 10.477 10.285 1.00 71.75 104 THR A N 1
ATOM 845 C CA . THR A 1 104 ? 3.569 11.626 10.720 1.00 71.75 104 THR A CA 1
ATOM 846 C C . THR A 1 104 ? 3.894 11.598 12.212 1.00 71.75 104 THR A C 1
ATOM 848 O O . THR A 1 104 ? 4.960 12.060 12.604 1.00 71.75 104 THR A O 1
ATOM 851 N N . ASP A 1 105 ? 3.034 10.971 13.012 1.00 69.38 105 ASP A N 1
ATOM 852 C CA . ASP A 1 105 ? 3.072 10.977 14.478 1.00 69.38 105 ASP A CA 1
ATOM 853 C C . ASP A 1 105 ? 3.715 9.676 15.021 1.00 69.38 105 ASP A C 1
ATOM 855 O O . ASP A 1 105 ? 3.710 9.374 16.211 1.00 69.38 105 ASP A O 1
ATOM 859 N N . LEU A 1 106 ? 4.334 8.892 14.126 1.00 64.69 106 LEU A N 1
ATOM 860 C CA . LEU A 1 106 ? 5.021 7.627 14.411 1.00 64.69 106 LEU A CA 1
ATOM 861 C C . LEU A 1 106 ? 6.181 7.684 15.440 1.00 64.69 106 LEU A C 1
ATOM 863 O O . LEU A 1 106 ? 6.384 6.659 16.104 1.00 64.69 106 LEU A O 1
ATOM 867 N N . PRO A 1 107 ? 6.981 8.769 15.589 1.00 60.22 107 PRO A N 1
ATOM 868 C CA . PRO A 1 107 ? 8.170 8.720 16.445 1.00 60.22 107 PRO A CA 1
ATOM 869 C C . PRO A 1 107 ? 7.864 8.555 17.942 1.00 60.22 107 PRO A C 1
ATOM 871 O O . PRO A 1 107 ? 8.664 7.937 18.649 1.00 60.22 107 PRO A O 1
ATOM 874 N N . ASP A 1 108 ? 6.707 9.016 18.416 1.00 62.56 108 ASP A N 1
ATOM 875 C CA . ASP A 1 108 ? 6.329 8.906 19.831 1.00 62.56 108 ASP A CA 1
ATOM 876 C C . ASP A 1 108 ? 5.755 7.522 20.178 1.00 62.56 108 ASP A C 1
ATOM 878 O O . ASP A 1 108 ? 5.934 7.010 21.286 1.00 62.56 108 ASP A O 1
ATOM 882 N N . TYR A 1 109 ? 5.174 6.830 19.194 1.00 62.78 109 TYR A N 1
ATOM 883 C CA . TYR A 1 109 ? 4.580 5.508 19.387 1.00 62.78 109 TYR A CA 1
ATOM 884 C C . TYR A 1 109 ? 5.618 4.394 19.598 1.00 62.78 109 TYR A C 1
ATOM 886 O O . TYR A 1 109 ? 5.450 3.549 20.481 1.00 62.78 109 TYR A O 1
ATOM 894 N N . GLN A 1 110 ? 6.713 4.381 18.822 1.00 62.88 110 GLN A N 1
ATOM 895 C CA . GLN A 1 110 ? 7.756 3.347 18.969 1.00 62.88 110 GLN A CA 1
ATOM 896 C C . GLN A 1 110 ? 8.412 3.381 20.356 1.00 62.88 110 GLN A C 1
ATOM 898 O O . GLN A 1 110 ? 8.845 2.340 20.852 1.00 62.88 110 GLN A O 1
ATOM 903 N N . LYS A 1 111 ? 8.438 4.558 20.996 1.00 61.50 111 LYS A N 1
ATOM 904 C CA . LYS A 1 111 ? 8.878 4.723 22.385 1.00 61.50 111 LYS A CA 1
ATOM 905 C C . LYS A 1 111 ? 7.853 4.189 23.394 1.00 61.50 111 LYS A C 1
ATOM 907 O O . LYS A 1 111 ? 8.258 3.641 24.412 1.00 61.50 111 LYS A O 1
ATOM 912 N N . LYS A 1 112 ? 6.549 4.320 23.113 1.00 63.97 112 LYS A N 1
ATOM 913 C CA . LYS A 1 112 ? 5.444 3.970 24.029 1.00 63.97 112 LYS A CA 1
ATOM 914 C C . LYS A 1 112 ? 5.065 2.478 24.001 1.00 63.97 112 LYS A C 1
ATOM 916 O O . LYS A 1 112 ? 4.690 1.938 25.035 1.00 63.97 112 LYS A O 1
ATOM 921 N N . TYR A 1 113 ? 5.197 1.792 22.858 1.00 64.31 113 TYR A N 1
ATOM 922 C CA . TYR A 1 113 ? 4.712 0.404 22.691 1.00 64.31 113 TYR A CA 1
ATOM 923 C C . TYR A 1 113 ? 5.750 -0.599 22.160 1.00 64.31 113 TYR A C 1
ATOM 925 O O . TYR A 1 113 ? 5.456 -1.792 22.070 1.00 64.31 113 TYR A O 1
ATOM 933 N N . GLY A 1 114 ? 6.965 -0.145 21.839 1.00 65.81 114 GLY A N 1
ATOM 934 C CA . GLY A 1 114 ? 8.045 -0.991 21.332 1.00 65.81 114 GLY A CA 1
ATOM 935 C C . GLY A 1 114 ? 8.043 -1.170 19.809 1.00 65.81 114 GLY A C 1
ATOM 936 O O . GLY A 1 114 ? 7.289 -0.535 19.068 1.00 65.81 114 GLY A O 1
ATOM 937 N N . ARG A 1 115 ? 8.951 -2.021 19.313 1.00 67.38 115 ARG A N 1
ATOM 938 C CA . ARG A 1 115 ? 9.122 -2.280 17.875 1.00 67.38 115 ARG A CA 1
ATOM 939 C C . ARG A 1 115 ? 8.010 -3.192 17.353 1.00 67.38 115 ARG A C 1
ATOM 941 O O . ARG A 1 115 ? 7.760 -4.252 17.916 1.00 67.38 115 ARG A O 1
ATOM 948 N N . THR A 1 116 ? 7.389 -2.798 16.244 1.00 69.62 116 THR A N 1
ATOM 949 C CA . THR A 1 116 ? 6.422 -3.625 15.512 1.00 69.62 116 THR A CA 1
ATOM 950 C C . THR A 1 116 ? 7.115 -4.836 14.882 1.00 69.62 116 THR A C 1
ATOM 952 O O . THR A 1 116 ? 8.136 -4.678 14.210 1.00 69.62 116 THR A O 1
ATOM 955 N N . SER A 1 117 ? 6.569 -6.034 15.124 1.00 72.50 117 SER A N 1
ATOM 956 C CA . SER A 1 117 ? 7.102 -7.320 14.638 1.00 72.50 117 SER A CA 1
ATOM 957 C C . SER A 1 117 ? 6.801 -7.494 13.148 1.00 72.50 117 SER A C 1
ATOM 959 O O . SER A 1 117 ? 7.691 -7.780 12.352 1.00 72.50 117 SER A O 1
ATOM 961 N N . ASN A 1 118 ? 5.563 -7.183 12.748 1.00 78.94 118 ASN A N 1
ATOM 962 C CA . ASN A 1 118 ? 5.112 -7.258 11.361 1.00 78.94 118 ASN A CA 1
ATOM 963 C C . ASN A 1 118 ? 4.498 -5.938 10.896 1.00 78.94 118 ASN A C 1
ATOM 965 O O . ASN A 1 118 ? 3.803 -5.258 11.652 1.00 78.94 118 ASN A O 1
ATOM 969 N N . ARG A 1 119 ? 4.739 -5.589 9.626 1.00 83.06 119 ARG A N 1
ATOM 970 C CA . ARG A 1 119 ? 4.208 -4.378 8.988 1.00 83.06 119 ARG A CA 1
ATOM 971 C C . ARG A 1 119 ? 3.540 -4.714 7.665 1.00 83.06 119 ARG A C 1
ATOM 973 O O . ARG A 1 119 ? 4.199 -5.146 6.722 1.00 83.06 119 ARG A O 1
ATOM 980 N N . PHE A 1 120 ? 2.247 -4.442 7.575 1.00 85.38 120 PHE A N 1
ATOM 981 C CA . PHE A 1 120 ? 1.455 -4.590 6.364 1.00 85.38 120 PHE A CA 1
ATOM 982 C C . PHE A 1 120 ? 1.097 -3.216 5.809 1.00 85.38 120 PHE A C 1
ATOM 984 O O . PHE A 1 120 ? 0.625 -2.343 6.533 1.00 85.38 120 PHE A O 1
ATOM 991 N N . ASN A 1 121 ? 1.332 -3.012 4.514 1.00 84.62 121 ASN A N 1
ATOM 992 C CA . ASN A 1 121 ? 1.032 -1.756 3.838 1.00 84.62 121 ASN A CA 1
ATOM 993 C C . ASN A 1 121 ? -0.016 -1.985 2.748 1.00 84.62 121 ASN A C 1
ATOM 995 O O . ASN A 1 121 ? 0.277 -2.620 1.730 1.00 84.62 121 ASN A O 1
ATOM 999 N N . TYR A 1 122 ? -1.202 -1.430 2.981 1.00 85.31 122 TYR A N 1
ATOM 1000 C CA . TYR A 1 122 ? -2.364 -1.464 2.101 1.00 85.31 122 TYR A CA 1
ATOM 1001 C C . TYR A 1 122 ? -2.718 -0.070 1.560 1.00 85.31 122 TYR A C 1
ATOM 1003 O O . TYR A 1 122 ? -3.869 0.184 1.225 1.00 85.31 122 TYR A O 1
ATOM 1011 N N . CYS A 1 123 ? -1.755 0.852 1.469 1.00 82.44 123 CYS A N 1
ATOM 1012 C CA . CYS A 1 123 ? -1.967 2.118 0.768 1.00 82.44 123 CYS A CA 1
ATOM 1013 C C . CYS A 1 123 ? -2.077 1.881 -0.744 1.00 82.44 123 CYS A C 1
ATOM 1015 O O . CYS A 1 123 ? -1.303 1.106 -1.316 1.00 82.44 123 CYS A O 1
ATOM 1017 N N . VAL A 1 124 ? -3.011 2.580 -1.395 1.00 80.19 124 VAL A N 1
ATOM 1018 C CA . VAL A 1 124 ? -3.171 2.523 -2.859 1.00 80.19 124 VAL A CA 1
ATOM 1019 C C . VAL A 1 124 ? -2.148 3.427 -3.546 1.00 80.19 124 VAL A C 1
ATOM 1021 O O . VAL A 1 124 ? -1.714 3.139 -4.659 1.00 80.19 124 VAL A O 1
ATOM 1024 N N . ASN A 1 125 ? -1.722 4.511 -2.894 1.00 77.88 125 ASN A N 1
ATOM 1025 C CA . ASN A 1 125 ? -0.819 5.483 -3.499 1.00 77.88 125 ASN A CA 1
ATOM 1026 C C . ASN A 1 125 ? 0.629 5.349 -3.006 1.00 77.88 125 ASN A C 1
ATOM 1028 O O . ASN A 1 125 ? 0.906 5.138 -1.823 1.00 77.88 125 ASN A O 1
ATOM 1032 N N . ILE A 1 126 ? 1.578 5.550 -3.927 1.00 69.25 126 ILE A N 1
ATOM 1033 C CA . ILE A 1 126 ? 2.997 5.722 -3.590 1.00 69.25 126 ILE A CA 1
ATOM 1034 C C . ILE A 1 126 ? 3.149 7.045 -2.836 1.00 69.25 126 ILE A C 1
ATOM 1036 O O . ILE A 1 126 ? 2.848 8.105 -3.385 1.00 69.25 126 ILE A O 1
ATOM 1040 N N . GLY A 1 127 ? 3.631 6.985 -1.591 1.00 66.69 127 GLY A N 1
ATOM 1041 C CA . GLY A 1 127 ? 3.845 8.182 -0.771 1.00 66.69 127 GLY A CA 1
ATOM 1042 C C . GLY A 1 127 ? 2.549 8.949 -0.496 1.00 66.69 127 GLY A C 1
ATOM 1043 O O . GLY A 1 127 ? 2.498 10.165 -0.685 1.00 66.69 127 GLY A O 1
ATOM 1044 N N . ALA A 1 128 ? 1.492 8.230 -0.110 1.00 71.88 128 ALA A N 1
ATOM 1045 C CA . ALA A 1 128 ? 0.214 8.802 0.294 1.00 71.88 128 ALA A CA 1
ATOM 1046 C C . ALA A 1 128 ? 0.394 9.937 1.319 1.00 71.88 128 ALA A C 1
ATOM 1048 O O . ALA A 1 128 ? 1.069 9.761 2.335 1.00 71.88 128 ALA A O 1
ATOM 1049 N N . LYS A 1 129 ? -0.227 11.097 1.052 1.00 70.12 129 LYS A N 1
ATOM 1050 C CA . LYS A 1 129 ? -0.127 12.286 1.919 1.00 70.12 129 LYS A CA 1
ATOM 1051 C C . LYS A 1 129 ? -0.722 12.036 3.304 1.00 70.12 129 LYS A C 1
ATOM 1053 O O . LYS A 1 129 ? -0.179 12.515 4.290 1.00 70.12 129 LYS A O 1
ATOM 1058 N N . GLU A 1 130 ? -1.817 11.282 3.364 1.00 78.75 130 GLU A N 1
ATOM 1059 C CA . GLU A 1 130 ? -2.503 10.936 4.606 1.00 78.75 130 GLU A CA 1
ATOM 1060 C C . GLU A 1 130 ? -2.497 9.420 4.773 1.00 78.75 130 GLU A C 1
ATOM 1062 O O . GLU A 1 130 ? -3.380 8.709 4.304 1.00 78.75 130 GLU A O 1
ATOM 1067 N N . THR A 1 131 ? -1.438 8.915 5.403 1.00 83.00 131 THR A N 1
ATOM 1068 C CA . THR A 1 131 ? -1.343 7.502 5.777 1.00 83.00 131 THR A CA 1
ATOM 1069 C C . THR A 1 131 ? -1.690 7.365 7.248 1.00 83.00 131 THR A C 1
ATOM 1071 O O . THR A 1 131 ? -1.061 8.009 8.089 1.00 83.00 131 THR A O 1
ATOM 1074 N N . PHE A 1 132 ? -2.647 6.501 7.558 1.00 84.19 132 PHE A N 1
ATOM 1075 C CA . PHE A 1 132 ? -2.973 6.119 8.923 1.00 84.19 132 PHE A CA 1
ATOM 1076 C C . PHE A 1 132 ? -2.366 4.757 9.243 1.00 84.19 132 PHE A C 1
ATOM 1078 O O . PHE A 1 132 ? -2.192 3.896 8.374 1.00 84.19 132 PHE A O 1
ATOM 1085 N N . VAL A 1 133 ? -2.012 4.590 10.509 1.00 84.31 133 VAL A N 1
ATOM 1086 C CA . VAL A 1 133 ? -1.403 3.389 11.060 1.00 84.31 133 VAL A CA 1
ATOM 1087 C C . VAL A 1 133 ? -2.334 2.857 12.133 1.00 84.31 133 VAL A C 1
ATOM 1089 O O . VAL A 1 133 ? -2.610 3.548 13.108 1.00 84.31 133 VAL A O 1
ATOM 1092 N N . LEU A 1 134 ? -2.818 1.635 11.942 1.00 85.69 134 LEU A N 1
ATOM 1093 C CA . LEU A 1 134 ? -3.564 0.877 12.936 1.00 85.69 134 LEU A CA 1
ATOM 1094 C C . LEU A 1 134 ? -2.639 -0.180 13.515 1.00 85.69 134 LEU A C 1
ATOM 1096 O O . LEU A 1 134 ? -1.999 -0.928 12.772 1.00 85.69 134 LEU A O 1
ATOM 1100 N N . ILE A 1 135 ? -2.575 -0.239 14.840 1.00 84.81 135 ILE A N 1
ATOM 1101 C CA . ILE A 1 135 ? -1.746 -1.212 15.541 1.00 84.81 135 ILE A CA 1
ATOM 1102 C C . ILE A 1 135 ? -2.614 -2.062 16.444 1.00 84.81 135 ILE A C 1
ATOM 1104 O O . ILE A 1 135 ? -3.426 -1.557 17.218 1.00 84.81 135 ILE A O 1
ATOM 1108 N N . PHE A 1 136 ? -2.423 -3.368 16.342 1.00 84.88 136 PHE A N 1
ATOM 1109 C CA . PHE A 1 136 ? -3.084 -4.349 17.183 1.00 84.88 136 PHE A CA 1
ATOM 1110 C C . PHE A 1 136 ? -2.073 -5.393 17.643 1.00 84.88 136 PHE A C 1
ATOM 1112 O O . PHE A 1 136 ? -0.992 -5.547 17.065 1.00 84.88 136 PHE A O 1
ATOM 1119 N N . ARG A 1 137 ? -2.423 -6.097 18.715 1.00 81.31 137 ARG A N 1
ATOM 1120 C CA . ARG A 1 137 ? -1.615 -7.195 19.238 1.00 81.31 137 ARG A CA 1
ATOM 1121 C C . ARG A 1 137 ? -2.270 -8.520 18.892 1.00 81.31 137 ARG A C 1
ATOM 1123 O O . ARG A 1 137 ? -3.454 -8.715 19.167 1.00 81.31 137 ARG A O 1
ATOM 1130 N N . ASP A 1 138 ? -1.481 -9.422 18.328 1.00 77.94 138 ASP A N 1
ATOM 1131 C CA . ASP A 1 138 ? -1.860 -10.815 18.131 1.00 77.94 138 ASP A CA 1
ATOM 1132 C C . ASP A 1 138 ? -0.900 -11.700 18.932 1.00 77.94 138 ASP A C 1
ATOM 1134 O O . ASP A 1 138 ? 0.277 -11.848 18.607 1.00 77.94 138 ASP A O 1
ATOM 1138 N N . GLY A 1 139 ? -1.366 -12.188 20.084 1.00 79.25 139 GLY A N 1
ATOM 1139 C CA . GLY A 1 139 ? -0.512 -12.870 21.057 1.00 79.25 139 GLY A CA 1
ATOM 1140 C C . GLY A 1 139 ? 0.612 -11.968 21.586 1.00 79.25 139 GLY A C 1
ATOM 1141 O O . GLY A 1 139 ? 0.356 -11.007 22.314 1.00 79.25 139 GLY A O 1
ATOM 1142 N N . LYS A 1 140 ? 1.865 -12.301 21.251 1.00 71.81 140 LYS A N 1
ATOM 1143 C CA . LYS A 1 140 ? 3.064 -11.520 21.620 1.00 71.81 140 LYS A CA 1
ATOM 1144 C C . LYS A 1 140 ? 3.502 -10.539 20.528 1.00 71.81 140 LYS A C 1
ATOM 1146 O O . LYS A 1 140 ? 4.329 -9.674 20.806 1.00 71.81 140 LYS A O 1
ATOM 1151 N N . ASP A 1 141 ? 2.952 -10.654 19.322 1.00 78.81 141 ASP A N 1
ATOM 1152 C CA . ASP A 1 141 ? 3.361 -9.847 18.182 1.00 78.81 141 ASP A CA 1
ATOM 1153 C C . ASP A 1 141 ? 2.554 -8.554 18.088 1.00 78.81 141 ASP A C 1
ATOM 1155 O O . ASP A 1 141 ? 1.327 -8.532 18.205 1.00 78.81 141 ASP A O 1
ATOM 1159 N N . LEU A 1 142 ? 3.269 -7.456 17.851 1.00 81.38 142 LEU A N 1
ATOM 1160 C CA . LEU A 1 142 ? 2.686 -6.154 17.559 1.00 81.38 142 LEU A CA 1
ATOM 1161 C C . LEU A 1 142 ? 2.639 -5.972 16.039 1.00 81.38 142 LEU A C 1
ATOM 1163 O O . LEU A 1 142 ? 3.689 -5.918 15.387 1.00 81.38 142 LEU A O 1
ATOM 1167 N N . ILE A 1 143 ? 1.432 -5.902 15.480 1.00 84.38 143 ILE A N 1
ATOM 1168 C CA . ILE A 1 143 ? 1.205 -5.844 14.035 1.00 84.38 143 ILE A CA 1
ATOM 1169 C C . ILE A 1 143 ? 0.793 -4.431 13.638 1.00 84.38 143 ILE A C 1
ATOM 1171 O O . ILE A 1 143 ? -0.150 -3.861 14.181 1.00 84.38 143 ILE A O 1
ATOM 1175 N N . GLU A 1 144 ? 1.500 -3.888 12.654 1.00 85.50 144 GLU A N 1
ATOM 1176 C CA . GLU A 1 144 ? 1.269 -2.568 12.084 1.00 85.50 144 GLU A CA 1
ATOM 1177 C C . GLU A 1 144 ? 0.546 -2.690 10.746 1.00 85.50 144 GLU A C 1
ATOM 1179 O O . GLU A 1 144 ? 1.039 -3.338 9.821 1.00 85.50 144 GLU A O 1
ATOM 1184 N N . VAL A 1 145 ? -0.602 -2.036 10.615 1.00 87.62 145 VAL A N 1
ATOM 1185 C CA . VAL A 1 145 ? -1.375 -1.973 9.377 1.00 87.62 145 VAL A CA 1
ATOM 1186 C C . VAL A 1 145 ? -1.425 -0.530 8.910 1.00 87.62 145 VAL A C 1
ATOM 1188 O O . VAL A 1 145 ? -2.032 0.323 9.552 1.00 87.62 145 VAL A O 1
ATOM 1191 N N . ARG A 1 146 ? -0.793 -0.254 7.771 1.00 88.25 146 ARG A N 1
ATOM 1192 C CA . ARG A 1 146 ? -0.839 1.051 7.112 1.00 88.25 146 ARG A CA 1
ATOM 1193 C C . ARG A 1 146 ? -1.900 1.049 6.034 1.00 88.25 146 ARG A C 1
ATOM 1195 O O . ARG A 1 146 ? -1.941 0.133 5.210 1.00 88.25 146 ARG A O 1
ATOM 1202 N N . PHE A 1 147 ? -2.727 2.076 6.035 1.00 87.06 147 PHE A N 1
ATOM 1203 C CA . PHE A 1 147 ? -3.798 2.252 5.069 1.00 87.06 147 PHE A CA 1
ATOM 1204 C C . PHE A 1 147 ? -4.059 3.745 4.852 1.00 87.06 147 PHE A C 1
ATOM 1206 O O . PHE A 1 147 ? -3.591 4.599 5.605 1.00 87.06 147 PHE A O 1
ATOM 1213 N N . GLU A 1 148 ? -4.775 4.060 3.780 1.00 86.38 148 GLU A N 1
ATOM 1214 C CA . GLU A 1 148 ? -4.996 5.432 3.300 1.00 86.38 148 GLU A CA 1
ATOM 1215 C C . GLU A 1 148 ? -6.498 5.780 3.333 1.00 86.38 148 GLU A C 1
ATOM 1217 O O . GLU A 1 148 ? -7.147 5.808 2.286 1.00 86.38 148 GLU A O 1
ATOM 1222 N N . PRO A 1 149 ? -7.113 5.928 4.521 1.00 80.88 149 PRO A N 1
ATOM 1223 C CA . PRO A 1 149 ? -8.496 6.375 4.653 1.00 80.88 149 PRO A CA 1
ATOM 1224 C C . PRO A 1 149 ? -8.610 7.899 4.466 1.00 80.88 149 PRO A C 1
ATOM 1226 O O . PRO A 1 149 ? -7.633 8.626 4.624 1.00 80.88 149 PRO A O 1
ATOM 1229 N N . ASP A 1 150 ? -9.816 8.394 4.178 1.00 81.75 150 ASP A N 1
ATOM 1230 C CA . ASP A 1 150 ? -10.126 9.819 4.373 1.00 81.75 150 ASP A CA 1
ATOM 1231 C C . ASP A 1 150 ? -10.214 10.141 5.875 1.00 81.75 150 ASP A C 1
ATOM 1233 O O . ASP A 1 150 ? -10.526 9.258 6.683 1.00 81.75 150 ASP A O 1
ATOM 1237 N N . ARG A 1 151 ? -10.010 11.409 6.251 1.00 75.69 151 ARG A N 1
ATOM 1238 C CA . ARG A 1 151 ? -10.041 11.864 7.652 1.00 75.69 151 ARG A CA 1
ATOM 1239 C C . ARG A 1 151 ? -11.327 11.462 8.359 1.00 75.69 151 ARG A C 1
ATOM 1241 O O . ARG A 1 151 ? -11.266 10.895 9.439 1.00 75.69 151 ARG A O 1
ATOM 1248 N N . LYS A 1 152 ? -12.477 11.652 7.702 1.00 80.19 152 LYS A N 1
ATOM 1249 C CA . LYS A 1 152 ? -13.788 11.276 8.255 1.00 80.19 152 LYS A CA 1
ATOM 1250 C C . LYS A 1 152 ? -13.852 9.795 8.622 1.00 80.19 152 LYS A C 1
ATOM 1252 O O . LYS A 1 152 ? -14.292 9.446 9.707 1.00 80.19 152 LYS A O 1
ATOM 1257 N N . PHE A 1 153 ? -13.368 8.929 7.730 1.00 81.75 153 PHE A N 1
ATOM 1258 C CA . PHE A 1 153 ? -13.377 7.489 7.967 1.00 81.75 153 PHE A CA 1
ATOM 1259 C C . PHE A 1 153 ? -12.412 7.094 9.090 1.00 81.75 153 PHE A C 1
ATOM 1261 O O . PHE A 1 153 ? -12.727 6.200 9.868 1.00 81.75 153 PHE A O 1
ATOM 1268 N N . ALA A 1 154 ? -11.251 7.746 9.187 1.00 80.81 154 ALA A N 1
ATOM 1269 C CA . ALA A 1 154 ? -10.310 7.510 10.277 1.00 80.81 154 ALA A CA 1
ATOM 1270 C C . ALA A 1 154 ? -10.869 7.962 11.637 1.00 80.81 154 ALA A C 1
ATOM 1272 O O . ALA A 1 154 ? -10.742 7.224 12.612 1.00 80.81 154 ALA A O 1
ATOM 1273 N N . ASP A 1 155 ? -11.52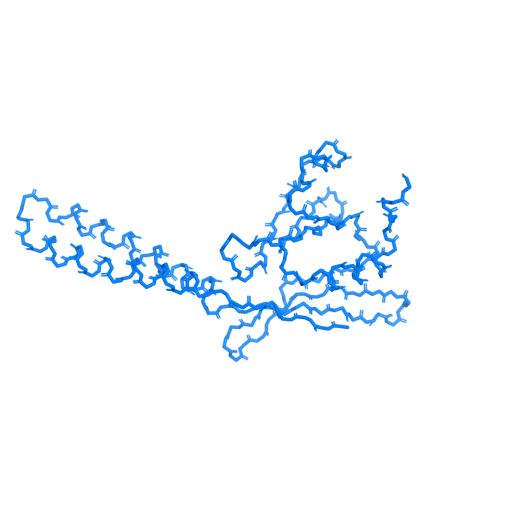4 9.123 11.688 1.00 79.88 155 ASP A N 1
ATOM 1274 C CA . ASP A 1 155 ? -12.142 9.656 12.906 1.00 79.88 155 ASP A CA 1
ATOM 1275 C C . ASP A 1 155 ? -13.304 8.766 13.369 1.00 79.88 155 ASP A C 1
ATOM 1277 O O . ASP A 1 155 ? -13.414 8.448 14.553 1.00 79.88 155 ASP A O 1
ATOM 1281 N N . ASP A 1 156 ? -14.146 8.307 12.438 1.00 81.50 156 ASP A N 1
ATOM 1282 C CA . ASP A 1 156 ? -15.223 7.360 12.735 1.00 81.50 156 ASP A CA 1
ATOM 1283 C C . ASP A 1 156 ? -14.659 6.018 13.223 1.00 81.50 156 ASP A C 1
ATOM 1285 O O . ASP A 1 156 ? -15.146 5.462 14.206 1.00 81.50 156 ASP A O 1
ATOM 1289 N N . LEU A 1 157 ? -13.585 5.519 12.601 1.00 82.56 157 LEU A N 1
ATOM 1290 C CA . LEU A 1 157 ? -12.911 4.291 13.028 1.00 82.56 157 LEU A CA 1
ATOM 1291 C C . LEU A 1 157 ? -12.319 4.420 14.440 1.00 82.56 157 LEU A C 1
ATOM 1293 O O . LEU A 1 157 ? -12.455 3.494 15.236 1.00 82.56 157 LEU A O 1
ATOM 1297 N N . ALA A 1 158 ? -11.692 5.554 14.760 1.00 79.19 158 ALA A N 1
ATOM 1298 C CA . ALA A 1 158 ? -11.120 5.817 16.079 1.00 79.19 158 ALA A CA 1
ATOM 1299 C C . ALA A 1 158 ? -12.201 5.894 17.169 1.00 79.19 158 ALA A C 1
ATOM 1301 O O . ALA A 1 158 ? -12.034 5.299 18.235 1.00 79.19 158 ALA A O 1
ATOM 1302 N N . LYS A 1 159 ? -13.336 6.547 16.877 1.00 79.88 159 LYS A N 1
ATOM 1303 C CA . LYS A 1 159 ? -14.504 6.591 17.774 1.00 79.88 159 LYS A CA 1
ATOM 1304 C C . LYS A 1 159 ? -15.083 5.200 18.022 1.00 79.88 159 LYS A C 1
ATOM 1306 O O . LYS A 1 159 ? -15.371 4.849 19.161 1.00 79.88 159 LYS A O 1
ATOM 1311 N N . ILE A 1 160 ? -15.234 4.401 16.964 1.00 74.88 160 ILE A N 1
ATOM 1312 C CA . ILE A 1 160 ? -15.784 3.039 17.046 1.00 74.88 160 ILE A CA 1
ATOM 1313 C C . ILE A 1 160 ? -14.835 2.099 17.799 1.00 74.88 160 ILE A C 1
ATOM 1315 O O . ILE A 1 160 ? -15.287 1.245 18.557 1.00 74.88 160 ILE A O 1
ATOM 1319 N N . ALA A 1 161 ? -13.523 2.265 17.626 1.00 70.19 161 ALA A N 1
ATOM 1320 C CA . ALA A 1 161 ? -12.520 1.497 18.357 1.00 70.19 161 ALA A CA 1
ATOM 1321 C C . ALA A 1 161 ? -12.467 1.837 19.860 1.00 70.19 161 ALA A C 1
ATOM 1323 O O . ALA A 1 161 ? -11.691 1.209 20.576 1.00 70.19 161 ALA A O 1
ATOM 1324 N N . ALA A 1 162 ? -13.266 2.809 20.334 1.00 61.97 162 ALA A N 1
ATOM 1325 C CA . ALA A 1 162 ? -13.287 3.286 21.718 1.00 61.97 162 ALA A CA 1
ATOM 1326 C C . ALA A 1 162 ? -11.880 3.603 22.257 1.00 61.97 162 ALA A C 1
ATOM 1328 O O . ALA A 1 162 ? -11.585 3.418 23.438 1.00 61.97 162 ALA A O 1
ATOM 1329 N N . LEU A 1 163 ? -10.992 4.057 21.368 1.00 57.94 163 LEU A N 1
ATOM 1330 C CA . LEU A 1 163 ? -9.662 4.497 21.750 1.00 57.94 163 LEU A CA 1
ATOM 1331 C C . LEU A 1 163 ? -9.804 5.802 22.538 1.00 57.94 163 LEU A C 1
ATOM 1333 O O . LEU A 1 163 ? -10.644 6.62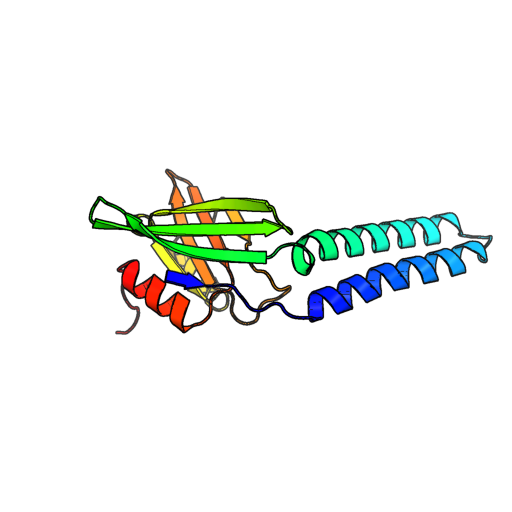9 22.168 1.00 57.94 163 LEU A O 1
ATOM 1337 N N . PRO A 1 164 ? -9.012 6.009 23.606 1.00 41.31 164 PRO A N 1
ATOM 1338 C CA . PRO A 1 164 ? -9.018 7.282 24.301 1.00 41.31 164 PRO A CA 1
ATOM 1339 C C . PRO A 1 164 ? -8.678 8.359 23.275 1.00 41.31 164 PRO A C 1
ATOM 1341 O O . PRO A 1 164 ? -7.622 8.323 22.640 1.00 41.31 164 PRO A O 1
ATOM 1344 N N . SER A 1 165 ? -9.608 9.286 23.076 1.00 34.62 165 SER A N 1
ATOM 1345 C CA . SER A 1 165 ? -9.313 10.543 22.419 1.00 34.62 165 SER A CA 1
ATOM 1346 C C . SER A 1 165 ? -8.197 11.199 23.226 1.00 34.62 165 SER A C 1
ATOM 1348 O O . SER A 1 165 ? -8.460 11.686 24.322 1.00 34.62 165 SER A O 1
ATOM 1350 N N . GLU A 1 166 ? -6.959 11.191 22.725 1.00 37.31 166 GLU A N 1
ATOM 1351 C CA . GLU A 1 166 ? -5.930 12.137 23.174 1.00 37.31 166 GLU A CA 1
ATOM 1352 C C . GLU A 1 166 ? -6.394 13.529 22.718 1.00 37.31 166 GLU A C 1
ATOM 1354 O O . GLU A 1 166 ? -6.003 14.037 21.676 1.00 37.31 166 GLU A O 1
ATOM 1359 N N . ASN A 1 167 ? -7.351 14.064 23.470 1.00 39.53 167 ASN A N 1
ATOM 1360 C CA . ASN A 1 167 ? -7.771 15.449 23.545 1.00 39.53 167 ASN A CA 1
ATOM 1361 C C . ASN A 1 167 ? -8.217 15.655 24.996 1.00 39.53 167 ASN A C 1
ATOM 1363 O O . ASN A 1 167 ? -9.411 15.690 25.288 1.00 39.53 167 ASN A O 1
ATOM 1367 N N . GLU A 1 168 ? -7.230 15.733 25.883 1.00 33.19 168 GLU A N 1
ATOM 1368 C CA . GLU A 1 168 ? -7.253 16.603 27.060 1.00 33.19 168 GLU A CA 1
ATOM 1369 C C . GLU A 1 168 ? -5.830 17.083 27.351 1.00 33.19 168 GLU A C 1
ATOM 1371 O O . GLU A 1 168 ? -4.910 16.232 27.354 1.00 33.19 168 GLU A O 1
#

Foldseek 3Di:
DKDWDDADCVLVVQLVCLLVVLVVLLVVLVVDPPCSVVSNVVSVVSNVVSVVSCVQQVQKTKMWDWDDDPVRWIKIWIWIDGPPDIDTDDIDTLLQWADKDWPVVPPVVCVVPNDAPEEAEPENYDPAPTKMWIWGDDPPGIYIYIYRGDPVVSVVSCVRSVHPPPPD

Secondary structure (DSSP, 8-state):
-EE-PPPPHHHHHHHHHHHHHHHHHHHHHHH-TTTHHHHHHHHHHHHHHHHHHIIIIIS-EEEEEEEEETTTEEEEEEEEEETTEEEEEEEEEGGGEEEEEEGGGHHHHHHHH---SEEEE--SSTT-SS-EEEEEEETTEEEEEEE---HHHHHHHHHHTT------